Protein AF-A0A3D0N9F3-F1 (afdb_monomer)

Mean predicted aligned error: 15.45 Å

Solvent-accessible surface area (backbone atoms only — not comparable to full-atom values): 5439 Å² total; per-residue (Å²): 139,86,83,81,87,75,92,76,89,81,78,91,87,82,88,82,75,84,85,79,68,84,74,66,77,88,62,52,94,85,48,82,78,60,92,66,51,71,68,56,50,52,49,52,52,52,51,51,53,47,33,69,74,68,73,38,97,72,76,50,75,69,55,50,52,49,54,43,44,76,74,66,58,69,88,83,131

Structure (mmCIF, N/CA/C/O backbone):
data_AF-A0A3D0N9F3-F1
#
_entry.id   AF-A0A3D0N9F3-F1
#
loop_
_atom_site.group_PDB
_atom_site.id
_atom_site.type_symbol
_atom_site.label_atom_id
_atom_site.label_alt_id
_atom_site.label_comp_id
_atom_site.label_asym_id
_atom_site.label_entity_id
_atom_site.label_seq_id
_atom_site.pdbx_PDB_ins_code
_atom_site.Cartn_x
_atom_site.Cartn_y
_atom_site.Cartn_z
_atom_site.occupancy
_atom_site.B_iso_or_equiv
_atom_site.auth_seq_id
_atom_site.auth_comp_id
_atom_site.auth_asym_id
_atom_site.auth_atom_id
_atom_site.pdbx_PDB_model_num
ATOM 1 N N . MET A 1 1 ? 71.379 -35.770 -16.719 1.00 38.88 1 MET A N 1
ATOM 2 C CA . MET A 1 1 ? 71.075 -35.025 -15.483 1.00 38.88 1 MET A CA 1
ATOM 3 C C . MET A 1 1 ? 69.608 -35.273 -15.186 1.00 38.88 1 MET A C 1
ATOM 5 O O . MET A 1 1 ? 68.801 -35.190 -16.100 1.00 38.88 1 MET A O 1
ATOM 9 N N . ILE A 1 2 ? 69.352 -35.781 -13.990 1.00 43.44 2 ILE A N 1
ATOM 10 C CA . ILE A 1 2 ? 68.149 -36.486 -13.522 1.00 43.44 2 ILE A CA 1
ATOM 11 C C . ILE A 1 2 ? 67.209 -35.489 -12.815 1.00 43.44 2 ILE A C 1
ATOM 13 O O . ILE A 1 2 ? 67.682 -34.407 -12.473 1.00 43.44 2 ILE A O 1
ATOM 17 N N . LEU A 1 3 ? 65.975 -35.943 -12.522 1.00 42.16 3 LEU A N 1
ATOM 18 C CA . LEU A 1 3 ? 64.877 -35.396 -11.680 1.00 42.16 3 LEU A CA 1
ATOM 19 C C . LEU A 1 3 ? 63.712 -34.845 -12.529 1.00 42.16 3 LEU A C 1
ATOM 21 O O . LEU A 1 3 ? 63.901 -33.865 -13.240 1.00 42.16 3 LEU A O 1
ATOM 25 N N . THR A 1 4 ? 62.560 -35.510 -12.721 1.00 39.50 4 THR A N 1
ATOM 26 C CA . THR A 1 4 ? 61.504 -36.042 -11.812 1.00 39.50 4 THR A CA 1
ATOM 27 C C . THR A 1 4 ? 60.888 -35.021 -10.860 1.00 39.50 4 THR A C 1
ATOM 29 O O . THR A 1 4 ? 61.589 -34.489 -10.009 1.00 39.50 4 THR A O 1
ATOM 32 N N . GLU A 1 5 ? 59.554 -34.901 -10.980 1.00 45.38 5 GLU A N 1
ATOM 33 C CA . GLU A 1 5 ? 58.591 -34.379 -9.991 1.00 45.38 5 GLU A CA 1
ATOM 34 C C . GLU A 1 5 ? 58.709 -32.866 -9.697 1.00 45.38 5 GLU A C 1
ATOM 36 O O . GLU A 1 5 ? 59.778 -32.282 -9.743 1.00 45.38 5 GLU A O 1
ATOM 41 N N . THR A 1 6 ? 57.634 -32.110 -9.489 1.00 47.66 6 THR A N 1
ATOM 42 C CA . THR A 1 6 ? 56.501 -32.398 -8.610 1.00 47.66 6 THR A CA 1
ATOM 43 C C . THR A 1 6 ? 55.229 -31.688 -9.092 1.00 47.66 6 THR A C 1
ATOM 45 O O . THR A 1 6 ? 55.185 -30.474 -9.289 1.00 47.66 6 THR A O 1
ATOM 48 N N . HIS A 1 7 ? 54.154 -32.465 -9.224 1.00 49.78 7 HIS A N 1
ATOM 49 C CA . HIS A 1 7 ? 52.850 -32.021 -8.744 1.00 49.78 7 HIS A CA 1
ATOM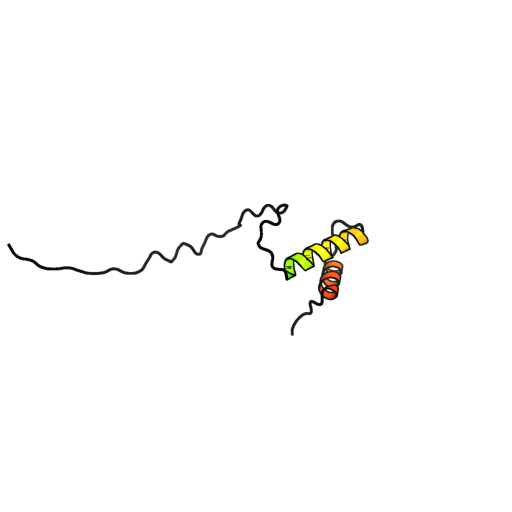 50 C C . HIS A 1 7 ? 52.976 -31.766 -7.237 1.00 49.78 7 HIS A C 1
ATOM 52 O O . HIS A 1 7 ? 53.473 -32.650 -6.551 1.00 49.78 7 HIS A O 1
ATOM 58 N N . ASP A 1 8 ? 52.536 -30.610 -6.743 1.00 41.31 8 ASP A N 1
ATOM 59 C CA . ASP A 1 8 ? 51.832 -30.472 -5.456 1.00 41.31 8 ASP A CA 1
ATOM 60 C C . ASP A 1 8 ? 51.340 -29.018 -5.349 1.00 41.31 8 ASP A C 1
ATOM 62 O O . ASP A 1 8 ? 52.100 -28.072 -5.539 1.00 41.31 8 ASP A O 1
ATOM 66 N N . LEU A 1 9 ? 50.022 -28.826 -5.371 1.00 47.88 9 LEU A N 1
ATOM 67 C CA . LEU A 1 9 ? 49.208 -28.506 -4.192 1.00 47.88 9 LEU A CA 1
ATOM 6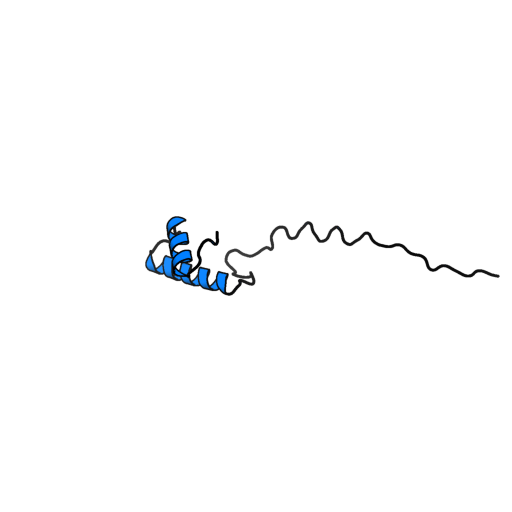8 C C . LEU A 1 9 ? 49.497 -27.121 -3.614 1.00 47.88 9 LEU A C 1
ATOM 70 O O . LEU A 1 9 ? 50.572 -26.821 -3.108 1.00 47.88 9 LEU A O 1
ATOM 74 N N . THR A 1 10 ? 48.454 -26.300 -3.616 1.00 45.03 10 THR A N 1
ATOM 75 C CA . THR A 1 10 ? 47.806 -25.772 -2.403 1.00 45.03 10 THR A CA 1
ATOM 76 C C . THR A 1 10 ? 46.691 -24.856 -2.911 1.00 45.03 10 THR A C 1
ATOM 78 O O . THR A 1 10 ? 46.928 -23.8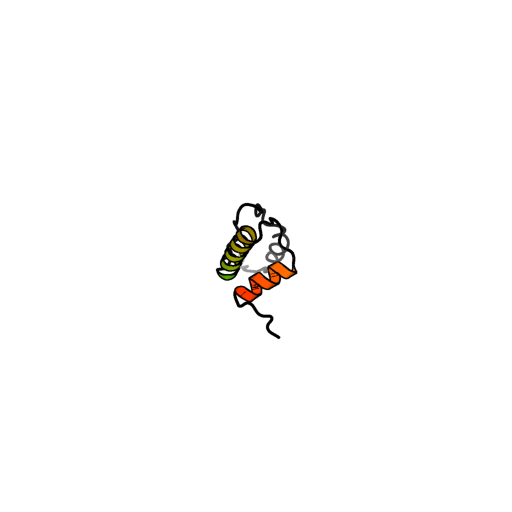17 -3.515 1.00 45.03 10 THR A O 1
ATOM 81 N N . SER A 1 11 ? 45.473 -25.380 -3.027 1.00 40.47 11 SER A N 1
ATOM 82 C CA . SER A 1 11 ? 44.491 -25.432 -1.939 1.00 40.47 11 SER A CA 1
ATOM 83 C C . SER A 1 11 ? 44.125 -24.042 -1.438 1.00 40.47 11 SER A C 1
ATOM 85 O O . SER A 1 11 ? 44.926 -23.348 -0.823 1.00 40.47 11 SER A O 1
ATOM 87 N N . ASP A 1 12 ? 42.864 -23.704 -1.713 1.00 48.06 12 ASP A N 1
ATOM 88 C CA . ASP A 1 12 ? 41.949 -23.121 -0.740 1.00 48.06 12 ASP A CA 1
ATOM 89 C C . ASP A 1 12 ? 42.522 -22.008 0.128 1.00 48.06 12 ASP A C 1
ATOM 91 O O . ASP A 1 12 ? 42.966 -22.283 1.230 1.00 48.06 12 ASP A O 1
ATOM 95 N N . THR A 1 13 ? 42.451 -20.751 -0.317 1.00 50.81 13 THR A N 1
ATOM 96 C CA . THR A 1 13 ? 42.049 -19.596 0.521 1.00 50.81 13 THR A CA 1
ATOM 97 C C . THR A 1 13 ? 41.911 -18.359 -0.376 1.00 50.81 13 THR A C 1
ATOM 99 O O . THR A 1 13 ? 42.736 -17.453 -0.355 1.00 50.81 13 THR A O 1
ATOM 102 N N . ALA A 1 14 ? 40.872 -18.296 -1.212 1.00 44.47 14 ALA A N 1
ATOM 103 C CA . ALA A 1 14 ? 40.489 -17.033 -1.864 1.00 44.47 14 ALA A CA 1
ATOM 104 C C . ALA A 1 14 ? 38.968 -16.876 -2.060 1.00 44.47 14 ALA A C 1
ATOM 106 O O . ALA A 1 14 ? 38.525 -16.008 -2.804 1.00 44.47 14 ALA A O 1
ATOM 107 N N . LEU A 1 15 ? 38.155 -17.691 -1.376 1.00 51.97 15 LEU A N 1
ATOM 108 C CA . LEU A 1 15 ? 36.685 -17.645 -1.443 1.00 51.97 15 LEU A CA 1
ATOM 109 C C . LEU A 1 15 ? 36.035 -16.990 -0.210 1.00 51.97 15 LEU A C 1
ATOM 11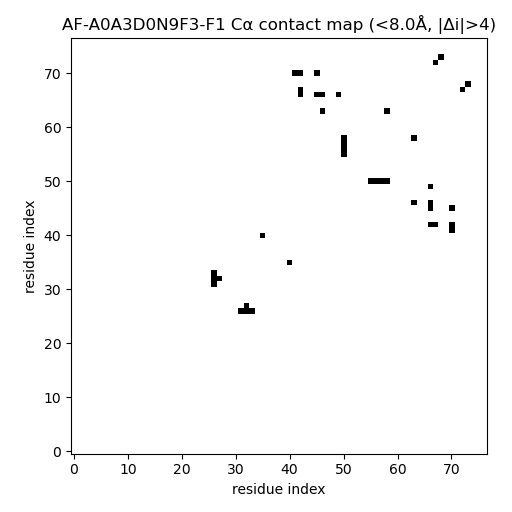1 O O . LEU A 1 15 ? 34.858 -17.208 0.047 1.00 51.97 15 LEU A O 1
ATOM 115 N N . ALA A 1 16 ? 36.773 -16.187 0.562 1.00 53.22 16 ALA A N 1
ATOM 116 C CA . ALA A 1 16 ? 36.270 -15.628 1.824 1.00 53.22 16 ALA A CA 1
ATOM 117 C C . ALA A 1 16 ? 36.031 -14.103 1.824 1.00 53.22 16 ALA A C 1
ATOM 119 O O . ALA A 1 16 ? 35.686 -13.552 2.863 1.00 53.22 16 ALA A O 1
ATOM 120 N N . SER A 1 17 ? 36.178 -13.394 0.695 1.00 50.03 17 SER A N 1
ATOM 121 C CA . SER A 1 17 ? 36.034 -11.921 0.663 1.00 50.03 17 SER A CA 1
ATOM 122 C C . SER A 1 17 ? 35.087 -11.361 -0.406 1.00 50.03 17 SER A C 1
ATOM 124 O O . SER A 1 17 ? 35.026 -10.148 -0.592 1.00 50.03 17 SER A O 1
ATOM 126 N N . LEU A 1 18 ? 34.269 -12.200 -1.054 1.00 54.12 18 LEU A N 1
ATOM 127 C CA . LEU A 1 18 ? 33.129 -11.731 -1.865 1.00 54.12 18 LEU A CA 1
ATOM 128 C C . LEU A 1 18 ? 31.843 -11.536 -1.044 1.00 54.12 18 LEU A C 1
ATOM 130 O O . LEU A 1 18 ? 30.844 -11.040 -1.5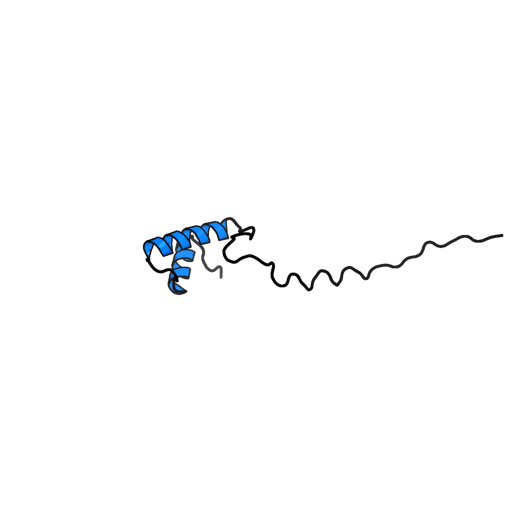61 1.00 54.12 18 LEU A O 1
ATOM 134 N N . GLN A 1 19 ? 31.854 -11.901 0.239 1.00 54.78 19 GLN A N 1
ATOM 135 C CA . GLN A 1 19 ? 30.639 -11.988 1.054 1.00 54.78 19 GLN A CA 1
ATOM 136 C C . GLN A 1 19 ? 30.341 -10.733 1.893 1.00 54.78 19 GLN A C 1
ATOM 138 O O . GLN A 1 19 ? 29.359 -10.695 2.625 1.00 54.78 19 GLN A O 1
ATOM 143 N N . GLU A 1 20 ? 31.143 -9.674 1.769 1.00 53.94 20 GLU A N 1
ATOM 144 C CA . GLU A 1 20 ? 31.173 -8.589 2.765 1.00 53.94 20 GLU A CA 1
ATOM 145 C C . GLU A 1 20 ? 30.841 -7.189 2.224 1.00 53.94 20 GLU A C 1
ATOM 147 O O . GLU A 1 20 ? 30.926 -6.216 2.972 1.00 53.94 20 GLU A O 1
ATOM 152 N N . ASN A 1 21 ? 30.445 -7.017 0.952 1.00 49.59 21 ASN A N 1
ATOM 153 C CA . ASN A 1 21 ? 30.180 -5.656 0.460 1.00 49.59 21 ASN A CA 1
ATOM 154 C C . ASN A 1 21 ? 29.095 -5.464 -0.608 1.00 49.59 21 ASN A C 1
ATOM 156 O O . ASN A 1 21 ? 29.116 -4.457 -1.311 1.00 49.59 21 ASN A O 1
ATOM 160 N N . SER A 1 22 ? 28.046 -6.292 -0.634 1.00 50.75 22 SER A N 1
ATOM 161 C CA . SER A 1 22 ? 26.772 -5.913 -1.294 1.00 50.75 22 SER A CA 1
ATOM 162 C C . SER A 1 22 ? 26.016 -4.812 -0.517 1.00 50.75 22 SER A C 1
ATOM 164 O O . SER A 1 22 ? 24.785 -4.748 -0.503 1.00 50.75 22 SER A O 1
ATOM 166 N N . ARG A 1 23 ? 26.765 -3.945 0.180 1.00 54.91 23 ARG A N 1
ATOM 167 C CA . ARG A 1 23 ? 26.301 -2.795 0.945 1.00 54.91 23 ARG A CA 1
ATOM 168 C C . ARG A 1 23 ? 25.715 -1.804 -0.053 1.00 54.91 23 ARG A C 1
ATOM 170 O O . ARG A 1 23 ? 26.429 -0.993 -0.627 1.00 54.91 23 ARG A O 1
ATOM 177 N N . ARG A 1 24 ? 24.392 -1.873 -0.197 1.00 57.50 24 ARG A N 1
ATOM 178 C CA . ARG A 1 24 ? 23.557 -0.927 -0.942 1.00 57.50 24 ARG A CA 1
ATOM 179 C C . ARG A 1 24 ? 23.842 -0.980 -2.440 1.00 57.50 24 ARG A C 1
ATOM 181 O O . ARG A 1 24 ? 24.586 -0.164 -2.978 1.00 57.50 24 ARG A O 1
ATOM 188 N N . ARG A 1 25 ? 23.160 -1.893 -3.144 1.00 58.66 25 ARG A N 1
ATOM 189 C CA . ARG A 1 25 ? 22.809 -1.598 -4.540 1.00 58.66 25 ARG A CA 1
ATOM 190 C C . ARG A 1 25 ? 22.275 -0.160 -4.548 1.00 58.66 25 ARG A C 1
ATOM 192 O O . ARG A 1 25 ? 21.410 0.162 -3.732 1.00 58.66 25 ARG A O 1
ATOM 199 N N . LYS A 1 26 ? 22.859 0.710 -5.377 1.00 55.75 26 LYS A N 1
ATOM 200 C CA . LYS A 1 26 ? 22.284 2.013 -5.723 1.00 55.75 26 LYS A CA 1
ATOM 201 C C . LYS A 1 26 ? 20.997 1.712 -6.483 1.00 55.75 26 LYS A C 1
ATOM 203 O O . LYS A 1 26 ? 20.995 1.709 -7.701 1.00 55.75 26 LYS A O 1
ATOM 208 N N . ILE A 1 27 ? 19.960 1.317 -5.761 1.00 58.09 27 ILE A N 1
ATOM 209 C CA . ILE A 1 27 ? 18.617 1.278 -6.307 1.00 58.09 27 ILE A CA 1
ATOM 210 C C . ILE A 1 27 ? 18.164 2.716 -6.151 1.00 58.09 27 ILE A C 1
ATOM 212 O O . ILE A 1 27 ? 18.087 3.215 -5.023 1.00 58.09 27 ILE A O 1
ATOM 216 N N . ASP A 1 28 ? 18.001 3.415 -7.267 1.00 56.12 28 ASP A N 1
ATOM 217 C CA . ASP A 1 28 ? 17.357 4.712 -7.216 1.00 56.12 28 ASP A CA 1
ATOM 218 C C . ASP A 1 28 ? 15.934 4.458 -6.682 1.00 56.12 28 ASP A C 1
ATOM 220 O O . ASP A 1 28 ? 15.212 3.639 -7.249 1.00 56.12 28 ASP A O 1
ATOM 224 N N . PRO A 1 29 ? 15.530 5.074 -5.557 1.00 54.62 29 PRO A N 1
ATOM 225 C CA . PRO A 1 29 ? 14.231 4.824 -4.934 1.00 54.62 29 PRO A CA 1
ATOM 226 C C . PRO A 1 29 ? 13.046 5.185 -5.843 1.00 54.62 29 PRO A C 1
ATOM 228 O O . PRO A 1 29 ? 11.907 4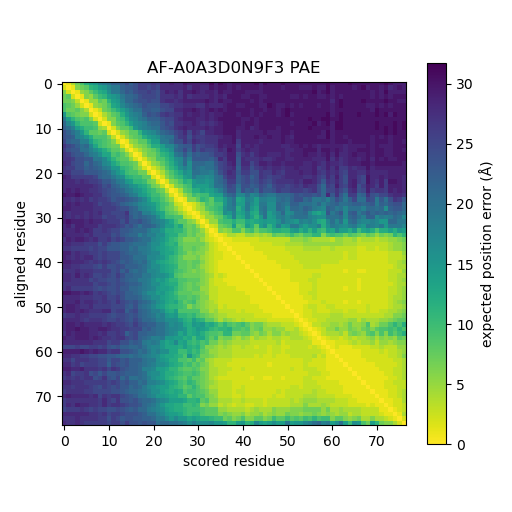.866 -5.510 1.00 54.62 29 PRO A O 1
ATOM 231 N N . THR A 1 30 ? 13.302 5.861 -6.966 1.00 56.47 30 THR A N 1
ATOM 232 C CA . THR A 1 30 ? 12.312 6.209 -7.988 1.00 56.47 30 THR A CA 1
ATOM 233 C C . THR A 1 30 ? 12.272 5.218 -9.145 1.00 56.47 30 THR A C 1
ATOM 235 O O . THR A 1 30 ? 11.268 5.136 -9.852 1.00 56.47 30 THR A O 1
ATOM 238 N N . THR A 1 31 ? 13.327 4.429 -9.321 1.00 59.91 31 THR A N 1
ATOM 239 C CA . THR A 1 31 ? 13.372 3.379 -10.325 1.00 59.91 31 THR A CA 1
ATOM 240 C C . THR A 1 31 ? 13.106 2.070 -9.611 1.00 59.91 31 THR A C 1
ATOM 242 O O . THR A 1 31 ? 13.900 1.612 -8.790 1.00 59.91 31 THR A O 1
ATOM 245 N N . CYS A 1 32 ? 11.982 1.443 -9.913 1.00 63.75 32 CYS A N 1
ATOM 246 C CA . CYS A 1 32 ? 11.649 0.105 -9.450 1.00 63.75 32 CYS A CA 1
ATOM 247 C C . CYS A 1 32 ? 12.602 -0.979 -10.034 1.00 63.75 32 CYS A C 1
ATOM 249 O O . CYS A 1 32 ? 12.147 -2.041 -10.432 1.00 63.75 32 CYS A O 1
ATOM 251 N N . GLU A 1 33 ? 13.917 -0.729 -10.086 1.00 62.66 33 GLU A N 1
ATOM 252 C CA . GLU A 1 33 ? 15.017 -1.549 -10.625 1.00 62.66 33 GLU A CA 1
ATOM 253 C C . GLU A 1 33 ? 15.356 -2.768 -9.757 1.00 62.66 33 GLU A C 1
ATOM 255 O O . GLU A 1 33 ? 16.374 -3.439 -9.942 1.00 62.66 33 GLU A O 1
ATOM 260 N N . ARG A 1 34 ? 14.505 -3.070 -8.778 1.00 76.00 34 ARG A N 1
ATOM 261 C CA . ARG A 1 34 ? 14.543 -4.354 -8.099 1.00 76.00 34 ARG A CA 1
ATOM 262 C C . ARG A 1 34 ? 13.696 -5.328 -8.908 1.00 76.00 34 ARG A C 1
ATOM 264 O O . ARG A 1 34 ? 12.581 -4.995 -9.296 1.00 76.00 34 ARG A O 1
ATOM 271 N N . ASP A 1 35 ? 14.199 -6.540 -9.110 1.00 80.25 35 ASP A N 1
ATOM 272 C CA . ASP A 1 35 ? 13.366 -7.656 -9.555 1.00 80.25 35 ASP A CA 1
ATOM 273 C C . ASP A 1 35 ? 12.364 -7.968 -8.442 1.00 80.25 35 ASP A C 1
ATOM 275 O O . ASP A 1 35 ? 12.648 -8.733 -7.520 1.00 80.25 35 ASP A O 1
ATOM 279 N N . TYR A 1 36 ? 11.233 -7.270 -8.479 1.00 83.00 36 TYR A N 1
ATOM 280 C CA . TYR A 1 36 ? 10.151 -7.458 -7.534 1.00 83.00 36 TYR A CA 1
ATOM 281 C C . TYR A 1 36 ? 9.420 -8.752 -7.853 1.00 83.00 36 TYR A C 1
ATOM 283 O O . TYR A 1 36 ? 9.090 -9.015 -9.016 1.00 83.00 36 TYR A O 1
ATOM 291 N N . SER A 1 37 ? 9.129 -9.539 -6.822 1.00 87.62 37 SER A N 1
ATOM 292 C CA . SER A 1 37 ? 8.241 -10.687 -6.974 1.00 87.62 37 SER A CA 1
ATOM 293 C C . SER A 1 37 ? 6.841 -10.223 -7.399 1.00 87.62 37 SER A C 1
ATOM 295 O O . SER A 1 37 ? 6.472 -9.053 -7.253 1.00 87.62 37 SER A O 1
ATOM 297 N N . ASN A 1 38 ? 6.028 -11.140 -7.928 1.00 88.06 38 ASN A N 1
ATOM 298 C CA . ASN A 1 38 ? 4.637 -10.822 -8.275 1.00 88.06 38 ASN A CA 1
ATOM 299 C C . ASN A 1 38 ? 3.864 -10.278 -7.062 1.00 88.06 38 ASN A C 1
ATOM 301 O O . ASN A 1 38 ? 3.124 -9.310 -7.193 1.00 88.06 38 ASN A O 1
ATOM 305 N N . GLU A 1 39 ? 4.137 -10.824 -5.878 1.00 89.81 39 GLU A N 1
ATOM 306 C CA . GLU A 1 39 ? 3.583 -10.389 -4.593 1.00 89.81 39 GLU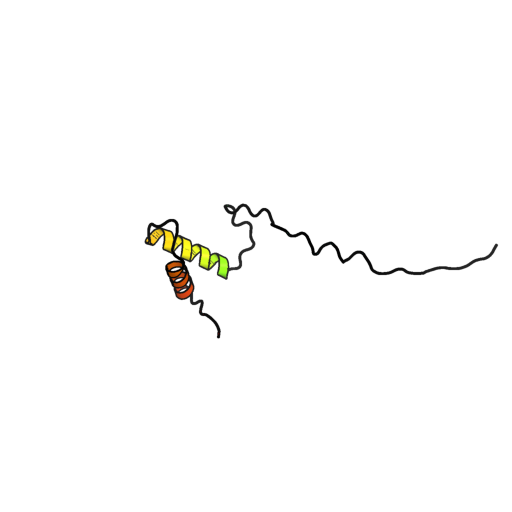 A CA 1
ATOM 307 C C . GLU A 1 39 ? 3.933 -8.924 -4.279 1.00 89.81 39 GLU A C 1
ATOM 309 O O . GLU A 1 39 ? 3.062 -8.120 -3.942 1.00 89.81 39 GLU A O 1
ATOM 314 N N . GLU A 1 40 ? 5.205 -8.540 -4.446 1.00 90.00 40 GLU A N 1
ATOM 315 C CA . GLU A 1 40 ? 5.654 -7.158 -4.242 1.00 90.00 40 GLU A CA 1
ATOM 316 C C . GLU A 1 40 ? 5.004 -6.197 -5.258 1.00 90.00 40 GLU A C 1
ATOM 318 O O . GLU A 1 40 ? 4.646 -5.070 -4.904 1.00 90.00 40 GLU A O 1
ATOM 323 N N . ARG A 1 41 ? 4.810 -6.634 -6.511 1.00 90.00 41 ARG A N 1
ATOM 324 C CA . ARG A 1 41 ? 4.139 -5.841 -7.559 1.00 90.00 41 ARG A CA 1
ATOM 325 C C . ARG A 1 41 ? 2.656 -5.628 -7.265 1.00 90.00 41 ARG A C 1
ATOM 327 O O . ARG A 1 41 ? 2.173 -4.507 -7.415 1.00 90.00 41 ARG A O 1
ATOM 334 N N . GLU A 1 42 ? 1.951 -6.667 -6.829 1.00 91.88 42 GLU A N 1
ATOM 335 C CA . GLU A 1 42 ? 0.545 -6.578 -6.416 1.00 91.88 42 GLU A CA 1
ATOM 336 C C . GLU A 1 42 ? 0.376 -5.628 -5.230 1.00 91.88 42 GLU A C 1
ATOM 338 O O . GLU A 1 42 ? -0.506 -4.766 -5.242 1.00 91.88 42 GLU A O 1
ATOM 343 N N . PHE A 1 43 ? 1.274 -5.707 -4.242 1.00 92.81 43 PHE A N 1
ATOM 344 C CA . PHE A 1 43 ? 1.288 -4.764 -3.130 1.00 92.81 43 PHE A CA 1
ATOM 345 C C . PHE A 1 43 ? 1.481 -3.319 -3.600 1.00 92.81 43 PHE A C 1
ATOM 347 O O . PHE A 1 43 ? 0.742 -2.431 -3.175 1.00 92.81 43 PHE A O 1
ATOM 354 N N . MET A 1 44 ? 2.427 -3.065 -4.509 1.00 91.69 44 MET A N 1
ATOM 355 C CA . MET A 1 44 ? 2.643 -1.723 -5.056 1.00 91.69 44 MET A CA 1
ATOM 356 C C . MET A 1 44 ? 1.412 -1.176 -5.790 1.00 91.69 44 MET A C 1
ATOM 358 O O . MET A 1 44 ? 1.050 -0.021 -5.566 1.00 91.69 44 MET A O 1
ATOM 362 N N . GLN A 1 45 ? 0.741 -1.998 -6.602 1.00 92.12 45 GLN A N 1
ATOM 363 C CA . GLN A 1 45 ? -0.491 -1.606 -7.297 1.00 92.12 45 GLN A CA 1
ATOM 364 C C . GLN A 1 45 ? -1.630 -1.298 -6.317 1.00 92.12 45 GLN A C 1
ATOM 366 O O . GLN A 1 45 ? -2.291 -0.267 -6.437 1.00 92.12 45 GLN A O 1
ATOM 371 N N . ALA A 1 46 ? -1.835 -2.145 -5.306 1.00 93.56 46 ALA A N 1
ATOM 372 C CA . ALA A 1 46 ? -2.861 -1.916 -4.292 1.00 93.56 46 ALA A CA 1
ATOM 373 C C . ALA A 1 46 ? -2.576 -0.662 -3.447 1.00 93.56 46 ALA A C 1
ATOM 375 O O . ALA A 1 46 ? -3.493 0.079 -3.096 1.00 93.56 46 ALA A O 1
ATOM 376 N N . MET A 1 47 ? -1.302 -0.381 -3.161 1.00 92.88 47 MET A N 1
ATOM 377 C CA . MET A 1 47 ? -0.886 0.842 -2.475 1.00 92.88 47 MET A CA 1
ATOM 378 C C . MET A 1 47 ? -1.092 2.099 -3.326 1.00 92.88 47 MET A C 1
ATOM 380 O O . MET A 1 47 ? -1.452 3.143 -2.784 1.00 92.88 47 MET A O 1
ATOM 384 N N . GLU A 1 48 ? -0.852 2.034 -4.636 1.00 90.44 48 GLU A N 1
ATOM 385 C CA . GLU A 1 48 ? -1.140 3.136 -5.560 1.00 90.44 48 GLU A CA 1
ATOM 386 C C . GLU A 1 48 ? -2.643 3.429 -5.617 1.00 90.44 48 GLU A C 1
ATOM 388 O O . GLU A 1 48 ? -3.058 4.581 -5.464 1.00 90.44 48 GLU A O 1
ATOM 393 N N . GLU A 1 49 ? -3.462 2.383 -5.730 1.00 91.81 49 GLU A N 1
ATOM 394 C CA . GLU A 1 49 ? -4.918 2.494 -5.705 1.00 91.81 49 GLU A CA 1
ATOM 395 C C . GLU A 1 49 ? -5.411 3.107 -4.387 1.00 91.81 49 GLU A C 1
ATOM 397 O O . GLU A 1 49 ? -6.212 4.045 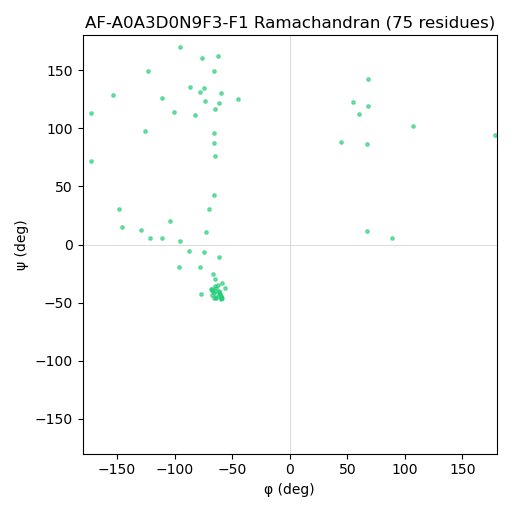-4.390 1.00 91.81 49 GLU A O 1
ATOM 402 N N . TYR A 1 50 ? -4.862 2.657 -3.255 1.00 92.56 50 TYR A N 1
ATOM 403 C CA . TYR A 1 50 ? -5.171 3.224 -1.946 1.00 92.56 50 TYR A CA 1
ATOM 404 C C . TYR A 1 50 ? -4.824 4.717 -1.864 1.00 92.56 50 TYR A C 1
ATOM 406 O O . TYR A 1 50 ? -5.622 5.520 -1.375 1.00 92.56 50 TYR A O 1
ATOM 414 N N . LYS A 1 51 ? -3.646 5.130 -2.353 1.00 90.56 51 LYS A N 1
ATOM 415 C CA . LYS A 1 51 ? -3.240 6.549 -2.374 1.00 90.56 51 LYS A CA 1
ATOM 416 C C . LYS A 1 51 ? -4.191 7.392 -3.222 1.00 90.56 51 LYS A C 1
ATOM 418 O O . LYS A 1 51 ? -4.549 8.498 -2.819 1.00 90.56 51 LYS A O 1
ATOM 423 N N . ARG A 1 52 ? -4.634 6.859 -4.364 1.00 90.88 52 ARG A N 1
ATOM 424 C CA . ARG A 1 52 ? -5.587 7.521 -5.262 1.00 90.88 52 ARG A CA 1
ATOM 425 C C . ARG A 1 52 ? -6.960 7.708 -4.614 1.00 90.88 52 ARG A C 1
ATOM 427 O O . ARG A 1 52 ? -7.558 8.766 -4.779 1.00 90.88 52 ARG A O 1
ATOM 434 N N . GLN A 1 53 ? -7.437 6.716 -3.863 1.00 90.69 53 GLN A N 1
ATOM 435 C CA . GLN A 1 53 ? -8.732 6.774 -3.173 1.00 90.69 53 GLN A CA 1
ATOM 436 C C . GLN A 1 53 ? -8.698 7.631 -1.901 1.00 90.69 53 GLN A C 1
ATOM 438 O O . GLN A 1 53 ? -9.616 8.407 -1.652 1.00 90.69 53 GLN A O 1
ATOM 443 N N . SER A 1 54 ? -7.641 7.506 -1.095 1.00 87.31 54 SER A N 1
ATOM 444 C CA . SER A 1 54 ? -7.508 8.211 0.190 1.00 87.31 54 SER A CA 1
ATOM 445 C C . SER A 1 54 ? -7.097 9.679 0.046 1.00 87.31 54 SER A C 1
ATOM 447 O O . SER A 1 54 ? -7.256 10.455 0.988 1.00 87.31 54 SER A O 1
ATOM 449 N N . GLY A 1 55 ? -6.537 10.075 -1.104 1.00 87.81 55 GLY A N 1
ATOM 450 C CA . GLY A 1 55 ? -6.041 11.434 -1.343 1.00 87.81 55 GLY A CA 1
ATOM 451 C C . GLY A 1 55 ? -4.821 11.810 -0.492 1.00 87.81 55 GLY A C 1
ATOM 452 O O . GLY A 1 55 ? -4.453 12.983 -0.423 1.00 87.81 55 GLY A O 1
ATOM 453 N N . ARG A 1 56 ? -4.187 10.836 0.178 1.00 79.88 56 ARG A N 1
ATOM 454 C CA . ARG A 1 56 ? -3.003 11.042 1.019 1.00 79.88 56 ARG A CA 1
ATOM 455 C C . ARG A 1 56 ? -1.784 10.404 0.368 1.00 79.88 56 ARG A C 1
ATOM 457 O O . ARG A 1 56 ? -1.750 9.208 0.102 1.00 79.88 56 ARG A O 1
ATOM 464 N N . ASN A 1 57 ? -0.730 11.201 0.201 1.00 79.38 57 ASN A N 1
ATOM 465 C CA . ASN A 1 57 ? 0.550 10.723 -0.333 1.00 79.38 57 ASN A CA 1
ATOM 466 C C . ASN A 1 57 ? 1.254 9.730 0.614 1.00 79.38 57 ASN A C 1
ATOM 468 O O . ASN A 1 57 ? 2.035 8.892 0.161 1.00 79.38 57 ASN A O 1
ATOM 472 N N . PHE A 1 58 ? 0.957 9.815 1.918 1.00 84.06 58 PHE A N 1
ATOM 473 C CA . PHE A 1 58 ? 1.552 8.996 2.974 1.00 84.06 58 PHE A CA 1
ATOM 474 C C . PHE A 1 58 ? 0.468 8.298 3.802 1.00 84.06 58 PHE A C 1
ATOM 476 O O . PHE A 1 58 ? -0.100 8.925 4.705 1.00 84.06 58 PHE A O 1
ATOM 483 N N . PRO A 1 59 ? 0.178 7.025 3.495 1.00 88.12 59 PRO A N 1
ATOM 484 C CA . PRO A 1 59 ? -0.666 6.198 4.338 1.00 88.12 59 PRO A CA 1
ATOM 485 C C . PRO A 1 59 ? -0.011 5.918 5.696 1.00 88.12 59 PRO A C 1
ATOM 487 O O . PRO A 1 59 ? 1.213 5.840 5.821 1.00 88.12 59 PRO A O 1
ATOM 490 N N . THR A 1 60 ? -0.835 5.762 6.725 1.00 92.88 60 THR A N 1
ATOM 491 C CA . THR A 1 60 ? -0.432 5.345 8.070 1.00 92.88 60 THR A CA 1
ATOM 492 C C . THR A 1 60 ? -0.140 3.842 8.112 1.00 92.88 60 THR A C 1
ATOM 494 O O . THR A 1 60 ? -0.611 3.077 7.272 1.00 92.88 60 THR A O 1
ATOM 497 N N . CYS A 1 61 ? 0.601 3.375 9.122 1.00 91.19 61 CYS A N 1
ATOM 498 C CA . CYS A 1 61 ? 0.894 1.942 9.265 1.00 91.19 61 CYS A CA 1
ATOM 499 C C . CYS A 1 61 ? -0.380 1.086 9.381 1.00 91.19 61 CYS A C 1
ATOM 501 O O . CYS A 1 61 ? -0.407 -0.039 8.891 1.00 91.19 61 CYS A O 1
ATOM 503 N N . SER A 1 62 ? -1.436 1.620 9.998 1.00 92.81 62 SER A N 1
ATOM 504 C CA . SER A 1 62 ? -2.735 0.949 10.107 1.00 92.81 62 SER A CA 1
ATOM 505 C C . SER A 1 62 ? -3.404 0.776 8.741 1.00 92.81 62 SER A C 1
ATOM 507 O O . SER A 1 62 ? -3.919 -0.297 8.449 1.00 92.81 62 SER A O 1
ATOM 509 N N . GLU A 1 63 ? -3.339 1.803 7.893 1.00 92.81 63 GLU A N 1
ATOM 510 C CA . GLU A 1 63 ? -3.882 1.783 6.527 1.00 92.81 63 GLU A CA 1
ATOM 511 C C . GLU A 1 63 ? -3.092 0.816 5.634 1.00 92.81 63 GLU A C 1
ATOM 513 O O . GLU A 1 63 ? -3.671 0.036 4.884 1.00 92.81 63 GLU A O 1
ATOM 518 N N . ILE A 1 64 ? -1.763 0.784 5.772 1.00 93.38 64 ILE A N 1
ATOM 519 C CA . ILE A 1 64 ? -0.921 -0.190 5.061 1.00 93.38 64 ILE A CA 1
ATOM 520 C C . ILE A 1 64 ? -1.311 -1.623 5.448 1.00 93.38 64 ILE A C 1
ATOM 522 O O . ILE A 1 64 ? -1.441 -2.480 4.577 1.00 93.38 64 ILE A O 1
ATOM 526 N N . LEU A 1 65 ? -1.535 -1.895 6.739 1.00 94.12 65 LEU A N 1
ATOM 527 C CA . LEU A 1 65 ? -1.987 -3.215 7.192 1.00 94.12 65 LEU A CA 1
ATOM 528 C C . LEU A 1 65 ? -3.354 -3.594 6.615 1.00 94.12 65 LEU A C 1
ATOM 530 O O . LEU A 1 65 ? -3.584 -4.769 6.339 1.00 94.12 65 LEU A O 1
ATOM 534 N N . GLU A 1 66 ? -4.252 -2.632 6.431 1.00 93.00 66 GLU A N 1
ATOM 535 C CA . GLU A 1 66 ? -5.546 -2.865 5.791 1.00 93.00 66 GLU A CA 1
ATOM 536 C C . GLU A 1 66 ? -5.384 -3.259 4.317 1.00 93.00 66 GLU A C 1
ATOM 538 O O . GLU A 1 66 ? -5.942 -4.270 3.897 1.00 93.00 66 GLU A O 1
ATOM 543 N N . VAL A 1 67 ? -4.544 -2.550 3.556 1.00 94.31 67 VAL A N 1
ATOM 544 C CA . VAL A 1 67 ? -4.233 -2.896 2.156 1.00 94.31 67 VAL A CA 1
ATOM 545 C C . VAL A 1 67 ? -3.648 -4.307 2.049 1.00 94.31 67 VAL A C 1
ATOM 547 O O . VAL A 1 67 ? -4.090 -5.104 1.224 1.00 94.31 67 VAL A O 1
ATOM 550 N N . VAL A 1 68 ? -2.696 -4.647 2.922 1.00 93.38 68 VAL A N 1
ATOM 551 C CA . VAL A 1 68 ? -2.074 -5.981 2.970 1.00 93.38 68 VAL A CA 1
ATOM 552 C C . VAL A 1 68 ? -3.109 -7.072 3.275 1.00 93.38 68 VAL A C 1
ATOM 554 O O . VAL A 1 68 ? -3.101 -8.123 2.637 1.00 93.38 68 VAL A O 1
ATOM 557 N N . ARG A 1 69 ? -4.043 -6.820 4.199 1.00 92.56 69 ARG A N 1
ATOM 558 C CA . ARG A 1 69 ? -5.138 -7.757 4.504 1.00 92.56 69 ARG A CA 1
ATOM 559 C C . ARG A 1 69 ? -6.120 -7.904 3.344 1.00 92.56 69 ARG A C 1
ATOM 561 O O . ARG A 1 69 ? -6.568 -9.017 3.091 1.00 92.56 69 ARG A O 1
ATOM 568 N N . ASN A 1 70 ? -6.424 -6.822 2.629 1.00 92.19 70 ASN A N 1
ATOM 569 C CA . ASN A 1 70 ? -7.313 -6.848 1.462 1.00 92.19 70 ASN A CA 1
ATOM 570 C C . ASN A 1 70 ? -6.731 -7.669 0.303 1.00 92.19 70 ASN A C 1
ATOM 572 O O . ASN A 1 70 ? -7.481 -8.284 -0.448 1.00 92.19 70 ASN A O 1
ATOM 576 N N . LEU A 1 71 ? -5.402 -7.731 0.195 1.00 92.94 71 LEU A N 1
ATOM 577 C CA . LEU A 1 71 ? -4.691 -8.621 -0.727 1.00 92.94 71 LEU A CA 1
ATOM 578 C C . LEU A 1 71 ? -4.694 -10.098 -0.286 1.00 92.94 71 LEU A C 1
ATOM 580 O O . LEU A 1 71 ? -4.231 -10.958 -1.026 1.00 92.94 71 LEU A O 1
ATOM 584 N N . GLY A 1 72 ? -5.203 -10.412 0.908 1.00 92.94 72 GLY A N 1
ATOM 585 C CA . GLY A 1 72 ? -5.266 -11.775 1.437 1.00 92.94 72 GLY A CA 1
ATOM 586 C C . GLY A 1 72 ? -4.032 -12.210 2.230 1.00 92.94 72 GLY A C 1
ATOM 587 O O . GLY A 1 72 ? -3.972 -13.357 2.672 1.00 92.94 72 GLY A O 1
ATOM 588 N N . TYR A 1 73 ? -3.065 -11.318 2.473 1.00 91.88 73 TYR A N 1
ATOM 589 C CA . TYR A 1 73 ? -1.933 -11.639 3.338 1.00 91.88 73 TYR A CA 1
ATOM 590 C C . TYR A 1 73 ? -2.377 -11.666 4.802 1.00 91.88 73 TYR A C 1
ATOM 592 O O . TYR A 1 73 ? -2.876 -10.684 5.361 1.00 91.88 73 TYR A O 1
ATOM 600 N N . SER A 1 74 ? -2.138 -12.801 5.451 1.00 91.12 74 SER A N 1
ATOM 601 C CA . SER A 1 74 ? -2.393 -13.003 6.875 1.00 91.12 74 SE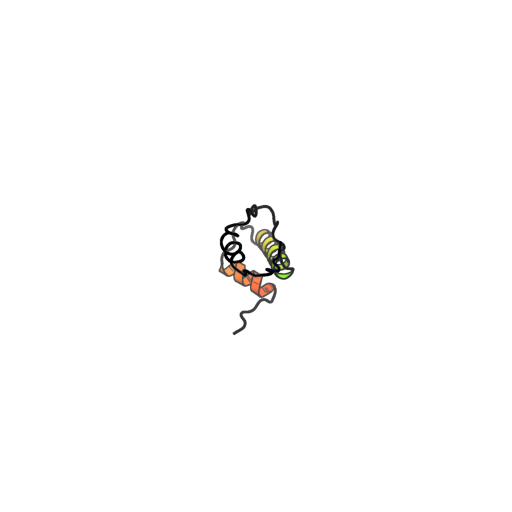R A CA 1
ATOM 602 C C . SER A 1 74 ? -1.121 -13.427 7.589 1.00 91.12 74 SER A C 1
ATOM 604 O O . SER A 1 74 ? -0.286 -14.126 7.019 1.00 91.12 74 SER A O 1
ATOM 606 N N . LYS A 1 75 ? -0.989 -13.053 8.862 1.00 91.44 75 LYS A N 1
ATOM 607 C CA . LYS A 1 75 ? 0.087 -13.571 9.704 1.00 91.44 75 LYS A CA 1
ATOM 608 C C . LYS A 1 75 ? -0.109 -15.077 9.898 1.00 91.44 75 LYS A C 1
ATOM 610 O O . LYS A 1 75 ? -1.091 -15.488 10.511 1.00 91.44 75 LYS A O 1
ATOM 615 N N . THR A 1 76 ? 0.839 -15.874 9.420 1.00 90.06 76 THR A N 1
ATOM 616 C CA . THR A 1 76 ? 0.930 -17.301 9.742 1.00 90.06 76 THR A CA 1
ATOM 617 C C . THR A 1 76 ? 1.527 -17.446 11.143 1.00 90.06 76 THR A C 1
ATOM 619 O O . THR A 1 76 ? 2.485 -16.747 11.482 1.00 90.06 76 THR A O 1
ATOM 622 N N . ASN A 1 77 ? 0.888 -18.262 11.979 1.00 73.88 77 ASN A N 1
ATOM 623 C CA . ASN A 1 77 ? 1.173 -18.371 13.411 1.00 73.88 77 ASN A CA 1
ATOM 624 C C . ASN A 1 77 ? 2.344 -19.310 13.709 1.00 73.88 77 ASN A C 1
ATOM 626 O O . ASN A 1 77 ? 2.455 -20.332 12.996 1.00 73.88 77 ASN A O 1
#

Secondary structure (DSSP, 8-state):
-------------SSSSSSS--------TTS--S---HHHHHHHHHHHHHHHHH--SS--HHHHHHHHHHTT-----

Foldseek 3Di:
DDDDDDDDDDDDDDPPPVPPPPPDDPPPPPDPPDPDDPLRVQLVVLVVVLCVVVVDPDDDPVVSVVSCVVVVDDDDD

Sequence (77 aa):
MILTETHDLTSDTALASLQENSRRRKIDPTTCERDYSNEEREFMQAMEEYKRQSGRNFPTCSEILEVVRNLGYSKTN

Radius of gyration: 25.99 Å; Cα contacts (8 Å, |Δi|>4): 21; chains: 1; bounding box: 80×48×29 Å

pLDDT: mean 73.01, std 19.92, range [38.88, 94.31]

Nearest PDB structures (foldseek):
  8qkv-assembly1_C  TM=6.507E-01  e=3.344E+00  Saccharomyces cerevisiae S288C
  2eqz-assembly1_A  TM=5.324E-01  e=6.680E+00  Homo sapiens
  8i9t-assembly1_CX  TM=3.275E-01  e=5.428E+00  Thermochaetoides thermophila DSM 1495
  1z2g-assembly1_A  TM=2.842E-01  e=5.817E+00  Saccharomyces cerevisiae